Protein AF-A0A1V3X4Z2-F1 (afdb_monomer_lite)

Structure (mmCIF, N/CA/C/O backbone):
data_AF-A0A1V3X4Z2-F1
#
_entry.id   AF-A0A1V3X4Z2-F1
#
loop_
_atom_site.group_PDB
_atom_site.id
_atom_site.type_symbol
_atom_site.label_atom_id
_atom_site.label_alt_id
_atom_site.label_comp_id
_atom_site.label_asym_id
_atom_site.label_entity_id
_atom_site.label_seq_id
_atom_site.pdbx_PDB_ins_code
_atom_site.Cartn_x
_atom_site.Cartn_y
_atom_site.Cartn_z
_atom_site.occupancy
_atom_site.B_iso_or_equiv
_atom_site.auth_seq_id
_atom_site.auth_comp_id
_atom_site.auth_asym_id
_atom_site.auth_atom_id
_atom_site.pdbx_PDB_model_num
ATOM 1 N N . MET A 1 1 ? -9.680 -14.087 14.438 1.00 70.69 1 MET A N 1
ATOM 2 C CA . MET A 1 1 ? -8.215 -14.276 14.571 1.00 70.69 1 MET A CA 1
ATOM 3 C C . MET A 1 1 ? -7.475 -12.941 14.622 1.00 70.69 1 MET A C 1
ATOM 5 O O . MET A 1 1 ? -7.095 -12.568 15.717 1.00 70.69 1 MET A O 1
ATOM 9 N N . LEU A 1 2 ? -7.312 -12.174 13.528 1.00 82.19 2 LEU A N 1
ATOM 10 C CA . LEU A 1 2 ? -6.634 -10.859 13.610 1.00 82.19 2 LEU A CA 1
ATOM 11 C C . LEU A 1 2 ? -7.463 -9.802 14.364 1.00 82.19 2 LEU A C 1
ATOM 13 O O . LEU A 1 2 ? -6.919 -9.084 15.192 1.00 82.19 2 LEU A O 1
ATOM 17 N N . TYR A 1 3 ? -8.773 -9.739 14.106 1.00 80.69 3 TYR A N 1
ATOM 18 C CA . TYR A 1 3 ? -9.685 -8.816 14.794 1.00 80.69 3 TYR A CA 1
ATOM 19 C C . TYR A 1 3 ? -9.673 -9.028 16.316 1.00 80.69 3 TYR A C 1
ATOM 21 O O . TYR A 1 3 ? -9.471 -8.088 17.079 1.00 80.69 3 TYR A O 1
ATOM 29 N N . ASP A 1 4 ? -9.796 -10.286 16.746 1.00 81.88 4 ASP A N 1
ATOM 30 C CA . ASP A 1 4 ? -9.808 -10.653 18.166 1.00 81.88 4 ASP A CA 1
ATOM 31 C C . ASP A 1 4 ? -8.464 -10.372 18.846 1.00 81.88 4 ASP A C 1
ATOM 33 O O . ASP A 1 4 ? -8.448 -9.908 19.979 1.00 81.88 4 ASP A O 1
ATOM 37 N N . PHE A 1 5 ? -7.343 -10.600 18.153 1.00 86.75 5 PHE A N 1
ATOM 38 C CA . PHE A 1 5 ? -6.010 -10.260 18.656 1.00 86.75 5 PHE A CA 1
ATOM 39 C C . PHE A 1 5 ? -5.863 -8.751 18.878 1.00 86.75 5 PHE A C 1
ATOM 41 O O . PHE A 1 5 ? -5.438 -8.307 19.942 1.00 86.75 5 PHE A O 1
ATOM 48 N N . VAL A 1 6 ? -6.252 -7.940 17.892 1.00 84.19 6 VAL A N 1
ATOM 49 C CA . VAL A 1 6 ? -6.123 -6.483 17.998 1.00 84.19 6 VAL A CA 1
ATOM 50 C C . VAL A 1 6 ? -6.982 -5.948 19.145 1.00 84.19 6 VAL A C 1
ATOM 52 O O . VAL A 1 6 ? -6.485 -5.180 19.965 1.00 84.19 6 VAL A O 1
ATOM 55 N N . ASN A 1 7 ? -8.230 -6.405 19.264 1.00 81.19 7 ASN A N 1
ATOM 56 C CA . ASN A 1 7 ? -9.143 -5.906 20.291 1.00 81.19 7 ASN A CA 1
ATOM 57 C C . ASN A 1 7 ? -8.814 -6.403 21.705 1.00 81.19 7 ASN A C 1
ATOM 59 O O . ASN A 1 7 ? -8.983 -5.648 22.659 1.00 81.19 7 ASN A O 1
ATOM 63 N N . ASN A 1 8 ? -8.337 -7.643 21.852 1.00 78.25 8 ASN A N 1
ATOM 64 C CA . ASN A 1 8 ? -8.135 -8.252 23.169 1.00 78.25 8 ASN A CA 1
ATOM 65 C C . ASN A 1 8 ? -6.687 -8.186 23.675 1.00 78.25 8 ASN A C 1
ATOM 67 O O . ASN A 1 8 ? -6.478 -8.312 24.879 1.00 78.25 8 ASN A O 1
ATOM 71 N N . GLU A 1 9 ? -5.692 -7.999 22.800 1.00 79.00 9 GLU A N 1
ATOM 72 C CA . GLU A 1 9 ? -4.270 -8.003 23.184 1.00 79.00 9 GLU A CA 1
ATOM 73 C C . GLU A 1 9 ? -3.539 -6.694 22.852 1.00 79.00 9 GLU A C 1
ATOM 75 O O . GLU A 1 9 ? -2.646 -6.305 23.602 1.00 79.00 9 GLU A O 1
ATOM 80 N N . ALA A 1 10 ? -3.895 -5.996 21.765 1.00 81.69 10 ALA A N 1
ATOM 81 C CA . ALA A 1 10 ? -3.141 -4.822 21.301 1.00 81.69 10 ALA A CA 1
ATOM 82 C C . ALA A 1 10 ? -3.731 -3.464 21.727 1.00 81.69 10 ALA A C 1
ATOM 84 O O . ALA A 1 10 ? -2.975 -2.533 21.998 1.00 81.69 10 ALA A O 1
ATOM 85 N N . LEU A 1 11 ? -5.061 -3.336 21.760 1.00 78.00 11 LEU A N 1
ATOM 86 C CA . LEU A 1 11 ? -5.765 -2.110 22.163 1.00 78.00 11 LEU A CA 1
ATOM 87 C C . LEU A 1 11 ? -5.887 -1.882 23.685 1.00 78.00 11 LEU A C 1
ATOM 89 O O . LEU A 1 11 ? -5.950 -0.720 24.102 1.00 78.00 11 LEU A O 1
ATOM 93 N N . PRO A 1 12 ? -5.913 -2.911 24.557 1.00 79.81 12 PRO A N 1
ATOM 94 C CA . PRO A 1 12 ? -5.982 -2.667 25.994 1.00 79.81 12 PRO A CA 1
ATOM 95 C C . PRO A 1 12 ? -4.757 -1.888 26.500 1.00 79.81 12 PRO A C 1
ATOM 97 O O . PRO A 1 12 ? -3.620 -2.333 26.366 1.00 79.81 12 PRO A O 1
ATOM 100 N N . GLY A 1 13 ? -4.991 -0.724 27.116 1.00 78.56 13 GLY A N 1
ATOM 101 C CA . GLY A 1 13 ? -3.940 0.132 27.686 1.00 78.56 13 GLY A CA 1
ATOM 102 C C . GLY A 1 13 ? -3.455 1.276 26.787 1.00 78.56 13 GLY A C 1
ATOM 103 O O . GLY A 1 13 ? -2.558 2.010 27.196 1.00 78.56 13 GLY A O 1
ATOM 104 N N . THR A 1 14 ? -4.040 1.459 25.596 1.00 80.00 14 THR A N 1
ATOM 105 C CA . THR A 1 14 ? -3.734 2.598 24.707 1.00 80.00 14 THR A CA 1
ATOM 106 C C . THR A 1 14 ? -4.767 3.730 24.766 1.00 80.00 14 THR A C 1
ATOM 108 O O . THR A 1 14 ? -4.621 4.697 24.025 1.00 80.00 14 THR A O 1
ATOM 111 N N . ASP A 1 15 ? -5.809 3.608 25.600 1.00 82.62 15 ASP A N 1
ATOM 112 C CA . ASP A 1 15 ? -6.958 4.534 25.699 1.00 82.62 15 ASP A CA 1
ATOM 113 C C . ASP A 1 15 ? -7.674 4.803 24.356 1.00 82.62 15 ASP A C 1
ATOM 115 O O . ASP A 1 15 ? -8.296 5.848 24.159 1.00 82.62 15 ASP A O 1
ATOM 119 N N . LEU A 1 16 ? -7.587 3.859 23.412 1.00 83.88 16 LEU A N 1
ATOM 120 C CA . LEU A 1 16 ? -8.224 3.963 22.099 1.00 83.88 16 LEU A CA 1
ATOM 121 C C . LEU A 1 16 ? -9.526 3.168 22.069 1.00 83.88 16 LEU A C 1
ATOM 123 O O . LEU A 1 16 ? -9.571 2.011 22.482 1.00 83.88 16 LEU A O 1
ATOM 127 N N . ASP A 1 17 ? -10.564 3.792 21.523 1.00 86.81 17 ASP A N 1
ATOM 128 C CA . ASP A 1 17 ? -11.830 3.134 21.228 1.00 86.81 17 ASP A CA 1
ATOM 129 C C . ASP A 1 17 ? -11.674 2.190 20.012 1.00 86.81 17 ASP A C 1
ATOM 131 O O . ASP A 1 17 ? -11.203 2.640 18.958 1.00 86.81 17 ASP A O 1
ATOM 135 N N . PRO A 1 18 ? -12.044 0.898 20.125 1.00 85.50 18 PRO A N 1
ATOM 136 C CA . PRO A 1 18 ? -11.908 -0.070 19.037 1.00 85.50 18 PRO A CA 1
ATOM 137 C C . PRO A 1 18 ? -12.650 0.329 17.760 1.00 85.50 18 PRO A C 1
ATOM 139 O O . PRO A 1 18 ? -12.092 0.198 16.669 1.00 85.50 18 PRO A O 1
ATOM 142 N N . ASP A 1 19 ? -13.868 0.861 17.874 1.00 86.44 19 ASP A N 1
ATOM 143 C CA . ASP A 1 19 ? -14.672 1.249 16.710 1.00 86.44 19 ASP A CA 1
ATOM 144 C C . ASP A 1 19 ? -14.017 2.418 15.958 1.00 86.44 19 ASP A C 1
ATOM 146 O O . ASP A 1 19 ? -13.876 2.395 14.731 1.00 86.44 19 ASP A O 1
ATOM 150 N N . SER A 1 20 ? -13.514 3.406 16.701 1.00 87.44 20 SER A N 1
ATOM 151 C CA . SER A 1 20 ? -12.761 4.540 16.159 1.00 87.44 20 SER A CA 1
ATOM 152 C C . SER A 1 20 ? -11.437 4.114 15.512 1.00 87.44 20 SER A C 1
ATOM 154 O O . SER A 1 20 ? -11.051 4.657 14.473 1.00 87.44 20 SER A O 1
ATOM 156 N N . PHE A 1 21 ? -10.743 3.128 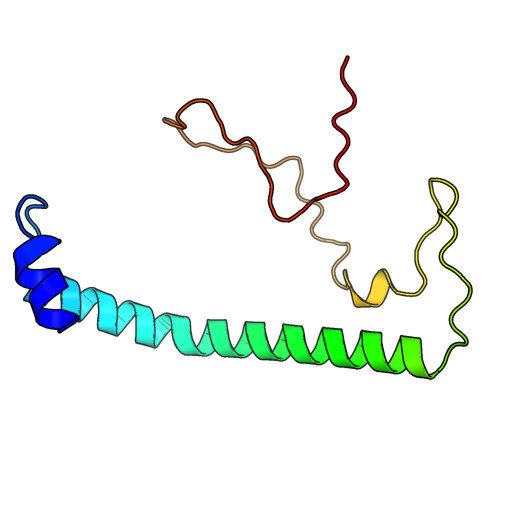16.091 1.00 88.12 21 PHE A N 1
ATOM 157 C CA . PHE A 1 21 ? -9.515 2.567 15.525 1.00 88.12 21 PHE A CA 1
ATOM 158 C C . PHE A 1 21 ? -9.778 1.901 14.170 1.00 88.12 21 PHE A C 1
ATOM 160 O O . PHE A 1 21 ? -9.112 2.229 13.186 1.00 88.12 21 PHE A O 1
ATOM 167 N N . TRP A 1 22 ? -10.773 1.015 14.088 1.00 90.19 22 TRP A N 1
ATOM 168 C CA . TRP A 1 22 ? -11.089 0.305 12.848 1.00 90.19 22 TRP A CA 1
ATOM 169 C C . TRP A 1 22 ? -11.632 1.232 11.758 1.00 90.19 22 TRP A C 1
ATOM 171 O O . TRP A 1 22 ? -11.235 1.088 10.602 1.00 90.19 22 TRP A O 1
ATOM 181 N N . ALA A 1 23 ? -12.437 2.240 12.115 1.00 90.56 23 ALA A N 1
ATOM 182 C CA . ALA A 1 23 ? -12.855 3.286 11.179 1.00 90.56 23 ALA A CA 1
ATOM 183 C C . ALA A 1 23 ? -11.659 4.093 10.634 1.00 90.56 23 ALA A C 1
ATOM 185 O O . ALA A 1 23 ? -11.610 4.434 9.451 1.00 90.56 23 ALA A O 1
ATOM 186 N N . GLY A 1 24 ? -10.663 4.374 11.481 1.00 90.06 24 GLY A N 1
ATOM 187 C CA . GLY A 1 24 ? -9.418 5.020 11.066 1.00 90.06 24 GLY A CA 1
ATOM 188 C C . GLY A 1 24 ? -8.584 4.150 10.123 1.00 90.06 24 GLY A C 1
ATOM 189 O O . GLY A 1 24 ? -8.083 4.648 9.114 1.00 90.06 24 GLY A O 1
ATOM 190 N N . VAL A 1 25 ? -8.463 2.852 10.418 1.00 90.81 25 VAL A N 1
ATOM 191 C CA . VAL A 1 25 ? -7.751 1.885 9.568 1.00 90.81 25 VAL A CA 1
ATOM 192 C C . VAL A 1 25 ? -8.411 1.777 8.197 1.00 90.81 25 VAL A C 1
ATOM 194 O O . VAL A 1 25 ? -7.714 1.890 7.192 1.00 90.81 25 VAL A O 1
ATOM 197 N N . ASP A 1 26 ? -9.732 1.612 8.146 1.00 92.50 26 ASP A N 1
ATOM 198 C CA . ASP A 1 26 ? -10.486 1.516 6.891 1.00 92.50 26 ASP A CA 1
ATOM 199 C C . ASP A 1 26 ? -10.272 2.749 6.002 1.00 92.50 26 ASP A C 1
ATOM 201 O O . ASP A 1 26 ? -9.933 2.634 4.820 1.00 92.50 26 ASP A O 1
ATOM 205 N N . LYS A 1 27 ? -10.346 3.942 6.603 1.00 93.00 27 LYS A N 1
ATOM 206 C CA . LYS A 1 27 ? -10.098 5.202 5.902 1.00 93.00 27 LYS A CA 1
ATOM 207 C C . LYS A 1 27 ? -8.675 5.288 5.350 1.00 93.00 27 LYS A C 1
ATOM 209 O O . LYS A 1 27 ? -8.489 5.572 4.171 1.00 93.00 27 LYS A O 1
ATOM 214 N N . VAL A 1 28 ? -7.664 5.016 6.177 1.00 93.38 28 VAL A N 1
ATOM 215 C CA . VAL A 1 28 ? -6.252 5.086 5.759 1.00 93.38 28 VAL A CA 1
ATOM 216 C C . VAL A 1 28 ? -5.947 4.070 4.662 1.00 93.38 28 VAL A C 1
ATOM 218 O O . VAL A 1 28 ? -5.248 4.395 3.702 1.00 93.38 28 VAL A O 1
ATOM 221 N N . VAL A 1 29 ? -6.471 2.849 4.779 1.00 93.25 29 VAL A N 1
ATOM 222 C CA . VAL A 1 29 ? -6.310 1.821 3.747 1.00 93.25 29 VAL A CA 1
ATOM 223 C C . VAL A 1 29 ? -6.962 2.282 2.450 1.00 93.25 29 VAL A C 1
ATOM 225 O O . VAL A 1 29 ? -6.315 2.222 1.406 1.00 93.25 29 VAL A O 1
ATOM 228 N N . THR A 1 30 ? -8.189 2.793 2.499 1.00 92.25 30 THR A N 1
ATOM 229 C CA . THR A 1 30 ? -8.906 3.267 1.308 1.00 92.25 30 THR A CA 1
ATOM 230 C C . THR A 1 30 ? -8.175 4.420 0.618 1.00 92.25 30 THR A C 1
ATOM 232 O O . THR A 1 30 ? -8.012 4.400 -0.602 1.00 92.25 30 THR A O 1
ATOM 235 N N . ASP A 1 31 ? -7.655 5.372 1.392 1.00 92.38 31 ASP A N 1
ATOM 236 C CA . ASP A 1 31 ? -6.964 6.551 0.868 1.00 92.38 31 ASP A CA 1
ATOM 237 C C . ASP A 1 31 ? -5.579 6.206 0.284 1.00 92.38 31 ASP A C 1
ATOM 239 O O . ASP A 1 31 ? -5.193 6.723 -0.767 1.00 92.38 31 ASP A O 1
ATOM 243 N N . LEU A 1 32 ? -4.815 5.316 0.932 1.00 92.88 32 LEU A N 1
ATOM 244 C CA . LEU A 1 32 ? -3.426 5.023 0.546 1.00 92.88 32 LEU A CA 1
ATOM 245 C C . LEU A 1 32 ? -3.272 3.842 -0.420 1.00 92.88 32 LEU A C 1
ATOM 247 O O . LEU A 1 32 ? -2.245 3.741 -1.096 1.00 92.88 32 LEU A O 1
ATOM 251 N N . THR A 1 33 ? -4.267 2.959 -0.529 1.00 92.38 33 THR A N 1
ATOM 252 C CA . THR A 1 33 ? -4.249 1.839 -1.486 1.00 92.38 33 THR A CA 1
ATOM 253 C C . THR A 1 33 ? -4.002 2.282 -2.932 1.00 92.38 33 THR A C 1
ATOM 255 O O . THR A 1 33 ? -3.084 1.728 -3.546 1.00 92.38 33 THR A O 1
ATOM 258 N N . PRO A 1 34 ? -4.729 3.267 -3.503 1.00 92.31 34 PRO A N 1
ATOM 259 C CA . PRO A 1 34 ? -4.513 3.655 -4.897 1.00 92.31 34 PRO A CA 1
ATOM 260 C C . PRO A 1 34 ? -3.112 4.234 -5.129 1.00 92.31 34 PRO A C 1
ATOM 262 O O . PRO A 1 34 ? -2.473 3.919 -6.131 1.00 92.31 34 PRO A O 1
ATOM 265 N N . GLN A 1 35 ? -2.586 5.013 -4.178 1.00 92.19 35 GLN A N 1
ATOM 266 C CA . GLN A 1 35 ? -1.233 5.560 -4.276 1.00 92.19 35 GLN A CA 1
ATOM 267 C C . GLN A 1 35 ? -0.168 4.460 -4.201 1.00 92.19 35 GLN A C 1
ATOM 269 O O . GLN A 1 35 ? 0.796 4.478 -4.963 1.00 92.19 35 GLN A O 1
ATOM 274 N N . ASN A 1 36 ? -0.333 3.485 -3.305 1.00 92.94 36 ASN A N 1
ATOM 275 C CA . ASN A 1 36 ? 0.610 2.377 -3.188 1.00 92.94 36 ASN A CA 1
ATOM 276 C C . ASN A 1 36 ? 0.612 1.505 -4.456 1.00 92.94 36 ASN A C 1
ATOM 278 O O . ASN A 1 36 ? 1.672 1.119 -4.940 1.00 92.94 36 ASN A O 1
ATOM 282 N N . GLN A 1 37 ? -0.561 1.254 -5.046 1.00 93.56 37 GLN A N 1
ATOM 283 C CA . GLN A 1 37 ? -0.666 0.547 -6.325 1.00 93.56 37 GLN A CA 1
ATOM 284 C C . GLN A 1 37 ? 0.042 1.292 -7.461 1.00 93.56 37 GLN A C 1
ATOM 286 O O . GLN A 1 37 ? 0.731 0.664 -8.261 1.00 93.56 37 GLN A O 1
ATOM 291 N N . GLU A 1 38 ? -0.083 2.618 -7.516 1.00 92.56 38 GLU A N 1
ATOM 292 C CA . GLU A 1 38 ? 0.621 3.430 -8.510 1.00 92.56 38 GLU A CA 1
ATOM 293 C C . GLU A 1 38 ? 2.145 3.345 -8.341 1.00 92.56 38 GLU A C 1
ATOM 295 O O . GLU A 1 38 ? 2.875 3.129 -9.305 1.00 92.56 38 GLU A O 1
ATOM 300 N N . LEU A 1 39 ? 2.641 3.412 -7.102 1.00 92.12 39 LEU A N 1
ATOM 301 C CA . LEU A 1 39 ? 4.071 3.257 -6.817 1.00 92.12 39 LEU A CA 1
ATOM 302 C C . LEU A 1 39 ? 4.604 1.871 -7.204 1.00 92.12 39 LEU A C 1
ATOM 304 O O . LEU A 1 39 ? 5.740 1.757 -7.671 1.00 92.12 39 LEU A O 1
ATOM 308 N N . LEU A 1 40 ? 3.798 0.820 -7.039 1.00 93.62 40 LEU A N 1
ATOM 309 C CA . LEU A 1 40 ? 4.157 -0.525 -7.488 1.00 93.62 40 LEU A CA 1
ATOM 310 C C . LEU A 1 40 ? 4.232 -0.615 -9.017 1.00 93.62 40 LEU A C 1
ATOM 312 O O . LEU A 1 40 ? 5.194 -1.183 -9.527 1.00 93.62 40 LEU A O 1
ATOM 316 N N . LYS A 1 41 ? 3.308 0.015 -9.754 1.00 92.06 41 LYS A N 1
ATOM 317 C CA . LYS A 1 41 ? 3.393 0.081 -11.224 1.00 92.06 41 LYS A CA 1
ATOM 318 C C . LYS A 1 41 ? 4.660 0.787 -11.688 1.00 92.06 41 LYS A C 1
ATOM 320 O O . LYS A 1 41 ? 5.364 0.267 -12.546 1.00 92.06 41 LYS A O 1
ATOM 325 N N . ILE A 1 42 ? 4.992 1.923 -11.075 1.00 89.69 42 ILE A N 1
ATOM 326 C CA . ILE A 1 42 ? 6.230 2.654 -11.381 1.00 89.69 42 ILE A CA 1
ATOM 327 C C . ILE A 1 42 ? 7.447 1.750 -11.147 1.00 89.69 42 ILE A C 1
ATOM 329 O O . ILE A 1 42 ? 8.365 1.712 -11.966 1.00 89.69 42 ILE A O 1
ATOM 333 N N . ARG A 1 43 ? 7.458 0.979 -10.052 1.00 92.19 43 ARG A N 1
ATOM 334 C CA . ARG A 1 43 ? 8.527 0.009 -9.786 1.00 92.19 43 ARG A CA 1
ATOM 335 C C . ARG A 1 43 ? 8.642 -1.034 -10.903 1.00 92.19 43 ARG A C 1
ATOM 337 O O . ARG A 1 43 ? 9.759 -1.312 -11.339 1.00 92.19 43 ARG A O 1
ATOM 344 N N . ASP A 1 44 ? 7.523 -1.578 -11.367 1.00 91.31 44 ASP A N 1
ATOM 345 C CA . ASP A 1 44 ? 7.497 -2.589 -12.429 1.00 91.31 44 ASP A CA 1
ATOM 346 C C . ASP A 1 44 ? 7.951 -2.017 -13.780 1.00 91.31 44 ASP A C 1
ATOM 348 O O . ASP A 1 44 ? 8.729 -2.648 -14.497 1.00 91.31 44 ASP A O 1
ATOM 352 N N . GLU A 1 45 ? 7.543 -0.792 -14.110 1.00 89.38 45 GLU A N 1
ATOM 353 C CA . GLU A 1 45 ? 7.979 -0.087 -15.319 1.00 89.38 45 GLU A CA 1
ATOM 354 C C . GLU A 1 45 ? 9.490 0.157 -15.327 1.00 89.38 45 GLU A C 1
ATOM 356 O O . GLU A 1 45 ? 10.158 -0.056 -16.345 1.00 89.38 45 GLU A O 1
ATOM 361 N N . LEU A 1 46 ? 10.048 0.586 -14.192 1.00 87.19 46 LEU A N 1
ATOM 362 C CA . LEU A 1 46 ? 11.488 0.772 -14.034 1.00 87.19 46 LEU A CA 1
ATOM 363 C C . LEU A 1 46 ? 12.236 -0.558 -14.180 1.00 87.19 46 LEU A C 1
ATOM 365 O O . LEU A 1 46 ? 13.230 -0.629 -14.907 1.00 87.19 46 LEU A O 1
ATOM 369 N N . GLN A 1 47 ? 11.738 -1.628 -13.558 1.00 87.69 47 GLN A N 1
ATOM 370 C CA . GLN A 1 47 ? 12.330 -2.958 -13.679 1.00 87.69 47 GLN A CA 1
ATOM 371 C C . GLN A 1 47 ? 12.290 -3.466 -15.127 1.00 87.69 47 GLN A C 1
ATOM 373 O O . GLN A 1 47 ? 13.300 -3.947 -15.635 1.00 87.69 47 GLN A O 1
ATOM 378 N N . ALA A 1 48 ? 11.177 -3.289 -15.840 1.00 88.06 48 ALA A N 1
ATOM 379 C CA . ALA A 1 48 ? 11.056 -3.690 -17.240 1.00 88.06 48 ALA A CA 1
ATOM 380 C C . ALA A 1 48 ? 12.041 -2.941 -18.157 1.00 88.06 48 ALA A C 1
ATOM 382 O O . ALA A 1 48 ? 12.605 -3.533 -19.086 1.00 88.06 48 ALA A O 1
ATOM 383 N N . GLN A 1 49 ? 12.277 -1.651 -17.896 1.00 85.69 49 GLN A N 1
ATOM 384 C CA . GLN A 1 49 ? 13.273 -0.851 -18.614 1.00 85.69 49 GLN A CA 1
ATOM 385 C C . GLN A 1 49 ? 14.699 -1.344 -18.349 1.00 85.69 49 GLN A C 1
ATOM 387 O O . GLN A 1 49 ? 15.470 -1.511 -19.299 1.00 85.69 49 GLN A O 1
ATOM 392 N N . ILE A 1 50 ? 15.030 -1.627 -17.086 1.00 84.56 50 ILE A N 1
ATOM 393 C CA . ILE A 1 50 ? 16.316 -2.211 -16.682 1.00 84.56 50 ILE A CA 1
ATOM 394 C C . ILE A 1 50 ? 16.513 -3.563 -17.377 1.00 84.56 50 ILE A C 1
ATOM 396 O O . ILE A 1 50 ? 17.522 -3.778 -18.047 1.00 84.56 50 ILE A O 1
ATOM 400 N N . ASP A 1 51 ? 15.522 -4.447 -17.314 1.00 85.75 51 ASP A N 1
ATOM 401 C CA . ASP A 1 51 ? 15.594 -5.775 -17.918 1.00 85.75 51 ASP A CA 1
ATOM 402 C C . ASP A 1 51 ? 15.760 -5.704 -19.439 1.00 85.75 51 ASP A C 1
ATOM 404 O O . ASP A 1 51 ? 16.557 -6.441 -20.021 1.00 85.75 51 ASP A O 1
ATOM 408 N N . LYS A 1 52 ? 15.029 -4.806 -20.115 1.00 85.88 52 LYS A N 1
ATOM 409 C CA . LYS A 1 52 ? 15.177 -4.579 -21.561 1.00 85.88 52 LYS A CA 1
ATOM 410 C C . LYS A 1 52 ? 16.586 -4.101 -21.900 1.00 85.88 52 LYS A C 1
ATOM 412 O O . LYS A 1 52 ? 17.187 -4.608 -22.846 1.00 85.88 52 LYS A O 1
ATOM 417 N N . TRP A 1 53 ? 17.119 -3.163 -21.122 1.00 82.69 53 TRP A N 1
ATOM 418 C CA . TRP A 1 53 ? 18.483 -2.669 -21.284 1.00 82.69 53 TRP A CA 1
ATOM 419 C C . TRP A 1 53 ? 19.513 -3.794 -21.121 1.00 82.69 53 TRP A C 1
ATOM 421 O O . TRP A 1 53 ? 20.413 -3.914 -21.953 1.00 82.69 53 TRP A O 1
ATOM 431 N N . HIS A 1 54 ? 19.344 -4.654 -20.111 1.00 80.31 54 HIS A N 1
ATOM 432 C CA . HIS A 1 54 ? 20.231 -5.793 -19.865 1.00 80.31 54 HIS A CA 1
ATOM 433 C C . HIS A 1 54 ? 20.121 -6.867 -20.951 1.00 80.31 54 HIS A C 1
ATOM 435 O O . HIS A 1 54 ? 21.140 -7.398 -21.368 1.00 80.31 54 HIS A O 1
ATOM 441 N N . ARG A 1 55 ? 18.922 -7.165 -21.468 1.00 82.06 55 ARG A N 1
ATOM 442 C CA . ARG A 1 55 ? 18.736 -8.153 -22.551 1.00 82.06 55 ARG A CA 1
ATOM 443 C C . ARG A 1 55 ? 19.380 -7.736 -23.873 1.00 82.06 55 ARG A C 1
ATOM 445 O O . ARG A 1 55 ? 19.778 -8.591 -24.654 1.00 82.06 55 ARG A O 1
ATOM 452 N N . HIS A 1 56 ? 19.458 -6.434 -24.141 1.00 79.75 56 HIS A N 1
ATOM 453 C CA . HIS A 1 56 ? 20.024 -5.898 -25.381 1.00 79.75 56 HIS A CA 1
ATOM 454 C C . HIS A 1 56 ? 21.553 -5.722 -25.318 1.00 79.75 56 HIS A C 1
ATOM 456 O O . HIS A 1 56 ? 22.158 -5.307 -26.307 1.00 79.75 56 HIS A O 1
ATOM 462 N N . ARG A 1 57 ? 22.192 -6.010 -24.174 1.00 75.44 57 ARG A N 1
ATOM 463 C CA . ARG A 1 57 ? 23.638 -5.869 -23.972 1.00 75.44 57 ARG A CA 1
ATOM 464 C C . ARG A 1 57 ? 24.242 -7.181 -23.484 1.00 75.44 57 ARG A C 1
ATOM 466 O O . ARG A 1 57 ? 23.698 -7.841 -22.609 1.00 75.44 57 ARG A O 1
ATOM 473 N N . VAL A 1 58 ? 25.396 -7.550 -24.032 1.00 70.31 58 VAL A N 1
ATOM 474 C CA . VAL A 1 58 ? 26.193 -8.654 -23.486 1.00 70.31 58 VAL A CA 1
ATOM 475 C C . VAL A 1 58 ? 26.648 -8.242 -22.087 1.00 70.31 58 VAL A C 1
ATOM 477 O O . VAL A 1 58 ? 27.162 -7.138 -21.906 1.00 70.31 58 VAL A O 1
ATOM 480 N N . ILE A 1 59 ? 26.405 -9.098 -21.093 1.00 66.69 59 ILE A N 1
ATOM 481 C CA . ILE A 1 59 ? 26.849 -8.866 -19.718 1.00 66.69 59 ILE A CA 1
ATOM 482 C C . ILE A 1 59 ? 28.375 -8.935 -19.727 1.00 66.69 59 ILE A C 1
ATOM 484 O O . ILE A 1 59 ? 28.954 -10.020 -19.768 1.00 66.69 59 ILE A O 1
ATOM 488 N N . GLU A 1 60 ? 29.028 -7.777 -19.711 1.00 64.31 60 GLU A N 1
ATOM 489 C CA . GLU A 1 60 ? 30.429 -7.725 -19.323 1.00 64.31 60 GLU A CA 1
ATOM 490 C C . GLU A 1 60 ? 30.538 -8.140 -17.850 1.00 64.31 60 GLU A C 1
ATOM 492 O O . GLU A 1 60 ? 29.672 -7.777 -17.041 1.00 64.31 60 GLU A O 1
ATOM 497 N N . PRO A 1 61 ? 31.564 -8.922 -17.478 1.00 71.81 61 PRO A N 1
ATOM 498 C CA . PRO A 1 61 ? 31.780 -9.284 -16.088 1.00 71.81 61 PRO A CA 1
ATOM 499 C C . PRO A 1 61 ? 31.861 -8.013 -15.243 1.00 71.81 61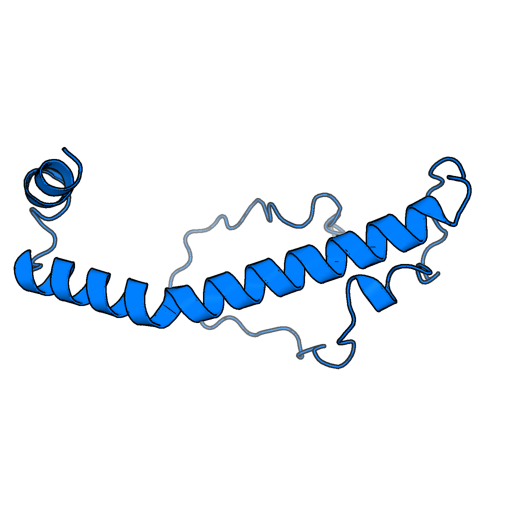 PRO A C 1
ATOM 501 O O . PRO A 1 61 ? 32.522 -7.042 -15.618 1.00 71.81 61 PRO A O 1
ATOM 504 N N . TRP A 1 62 ? 31.162 -8.016 -14.107 1.00 65.62 62 TRP A N 1
ATOM 505 C CA . TRP A 1 62 ? 31.145 -6.873 -13.204 1.00 65.62 62 TRP A CA 1
ATOM 506 C C . TRP A 1 62 ? 32.584 -6.509 -12.817 1.00 65.62 62 TRP A C 1
ATOM 508 O O . TRP A 1 62 ? 33.276 -7.279 -12.153 1.00 65.62 62 TRP A O 1
ATOM 518 N N . THR A 1 63 ? 33.033 -5.335 -13.252 1.00 69.06 63 THR A N 1
ATOM 519 C CA . THR A 1 63 ? 34.276 -4.709 -12.807 1.00 69.06 63 THR A CA 1
ATOM 520 C C . THR A 1 63 ? 33.912 -3.412 -12.087 1.00 69.06 63 THR A C 1
ATOM 522 O O . THR A 1 63 ? 33.029 -2.677 -12.548 1.00 69.06 63 THR A O 1
ATOM 525 N N . PRO A 1 64 ? 34.515 -3.121 -10.921 1.00 69.31 64 PRO A N 1
ATOM 526 C CA . PRO A 1 64 ? 34.221 -1.891 -10.207 1.00 69.31 64 PRO A CA 1
ATOM 527 C C . PRO A 1 64 ? 34.608 -0.699 -11.081 1.00 69.31 64 PRO A C 1
ATOM 529 O O . PRO A 1 64 ? 35.746 -0.575 -11.535 1.00 69.31 64 PRO A O 1
ATOM 532 N N . ARG A 1 65 ? 33.633 0.171 -11.343 1.00 63.56 65 ARG A N 1
ATOM 533 C CA . ARG A 1 65 ? 33.835 1.316 -12.224 1.00 63.56 65 ARG A CA 1
ATOM 534 C C . ARG A 1 65 ? 34.725 2.370 -11.543 1.00 63.56 65 ARG A C 1
ATOM 536 O O . ARG A 1 65 ? 34.531 2.621 -10.352 1.00 63.56 65 ARG A O 1
ATOM 543 N N . PRO A 1 66 ? 35.656 3.029 -12.261 1.00 71.56 66 PRO A N 1
ATOM 544 C CA . PRO A 1 66 ? 36.411 4.157 -11.720 1.00 71.56 66 PRO A CA 1
ATOM 545 C C . PRO A 1 66 ? 35.496 5.252 -11.149 1.00 71.56 66 PRO A C 1
ATOM 547 O O . PRO A 1 66 ? 34.480 5.623 -11.747 1.00 71.56 66 PRO A O 1
ATOM 550 N N . THR A 1 67 ? 35.868 5.779 -9.981 1.00 59.69 67 THR A N 1
ATOM 551 C CA . THR A 1 67 ? 35.120 6.816 -9.259 1.00 59.69 67 THR A CA 1
ATOM 552 C C . THR A 1 67 ? 34.876 8.034 -10.152 1.00 59.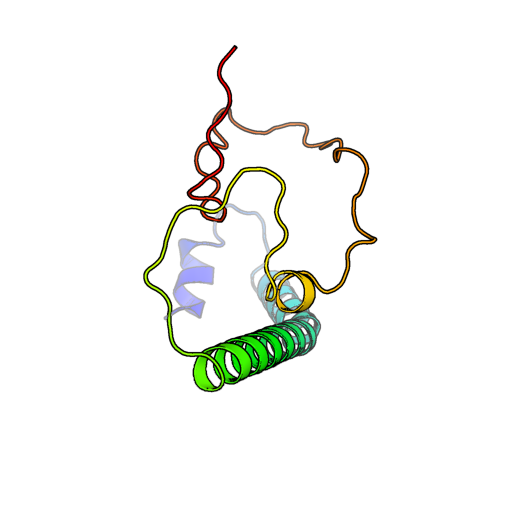69 67 THR A C 1
ATOM 554 O O . THR A 1 67 ? 35.830 8.627 -10.648 1.00 59.69 67 THR A O 1
ATOM 557 N N . GLY A 1 68 ? 33.607 8.411 -10.342 1.00 63.84 68 GLY A N 1
ATOM 558 C CA . GLY A 1 68 ? 33.207 9.580 -11.141 1.00 63.84 68 GLY A CA 1
ATOM 559 C C . GLY A 1 68 ? 32.623 9.274 -12.525 1.00 63.84 68 GLY A C 1
ATOM 560 O O . GLY A 1 68 ? 32.258 10.204 -13.235 1.00 63.84 68 GLY A O 1
ATOM 561 N N . SER A 1 69 ? 32.484 8.004 -12.912 1.00 60.06 69 SER A N 1
ATOM 562 C CA . SER A 1 69 ? 31.868 7.630 -14.195 1.00 60.06 69 SER A CA 1
ATOM 563 C C . SER A 1 69 ? 30.407 7.174 -14.036 1.00 60.06 69 SER A C 1
ATOM 565 O O . SER A 1 69 ? 30.085 6.270 -13.254 1.00 60.06 69 SER A O 1
ATOM 567 N N . SER A 1 70 ? 29.498 7.825 -14.771 1.00 60.78 70 SER A N 1
ATOM 568 C CA . SER A 1 70 ? 28.048 7.583 -14.735 1.00 60.78 70 SER A CA 1
ATOM 569 C C . SER A 1 70 ? 27.674 6.238 -15.359 1.00 60.78 70 SER A C 1
ATOM 571 O O . SER A 1 70 ? 28.368 5.716 -16.232 1.00 60.78 70 SER A O 1
ATOM 573 N N . SER A 1 71 ? 26.601 5.616 -14.853 1.00 65.94 71 SER A N 1
ATOM 574 C CA . SER A 1 71 ? 26.132 4.339 -15.401 1.00 65.94 71 SER A CA 1
ATOM 575 C C . SER A 1 71 ? 25.235 4.591 -16.592 1.00 65.94 71 SER A C 1
ATOM 577 O O . SER A 1 71 ? 24.360 5.432 -16.475 1.00 65.94 71 SER A O 1
ATOM 579 N N . PRO A 1 72 ? 25.317 3.820 -17.686 1.00 65.56 72 PRO A N 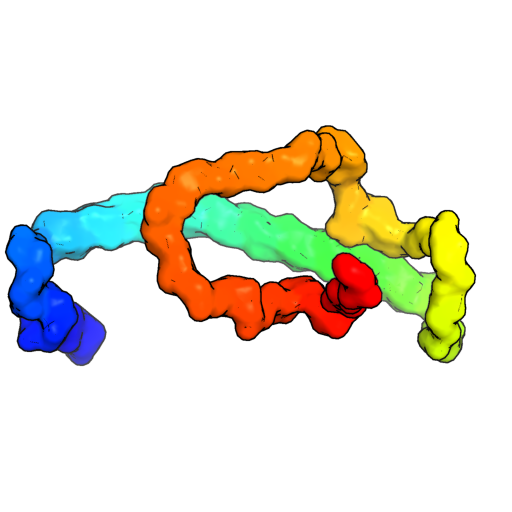1
ATOM 580 C CA . PRO A 1 72 ? 24.337 3.961 -18.758 1.00 65.56 72 PRO A CA 1
ATOM 581 C C . PRO A 1 72 ? 22.911 3.564 -18.318 1.00 65.56 72 PRO A C 1
ATOM 583 O O . PRO A 1 72 ? 21.967 3.745 -19.077 1.00 65.56 72 PRO A O 1
ATOM 586 N N . THR A 1 73 ? 22.755 2.994 -17.116 1.00 63.53 73 THR A N 1
ATOM 587 C CA . THR A 1 73 ? 21.477 2.724 -16.437 1.00 63.53 73 THR A CA 1
ATOM 588 C C . THR A 1 73 ? 21.104 3.755 -15.365 1.00 63.53 73 THR A C 1
ATOM 590 O O . THR A 1 73 ? 20.000 3.668 -14.829 1.00 63.53 73 THR A O 1
ATOM 593 N N . SER A 1 74 ? 21.971 4.723 -15.019 1.00 67.94 74 SER A N 1
ATOM 594 C CA . SER A 1 74 ? 21.675 5.686 -13.941 1.00 67.94 74 SER A CA 1
ATOM 595 C C . SER A 1 74 ? 20.475 6.561 -14.267 1.00 67.94 74 SER A C 1
ATOM 597 O O . SER A 1 74 ? 19.701 6.879 -13.371 1.00 67.94 74 SER A O 1
ATOM 599 N N . ASP A 1 75 ? 20.284 6.869 -15.546 1.00 64.50 75 ASP A N 1
ATOM 600 C CA . ASP A 1 75 ? 19.183 7.711 -16.016 1.00 64.50 75 ASP A CA 1
ATOM 601 C C . ASP A 1 75 ? 17.840 6.962 -15.986 1.00 64.50 75 ASP A C 1
ATOM 603 O O . ASP A 1 75 ? 16.791 7.583 -15.844 1.00 64.50 75 ASP A O 1
ATOM 607 N N . ILE A 1 76 ? 17.875 5.623 -16.048 1.00 68.31 76 ILE A N 1
ATOM 608 C CA . ILE A 1 76 ? 16.693 4.763 -15.884 1.00 68.31 76 ILE A CA 1
ATOM 609 C C . ILE A 1 76 ? 16.348 4.634 -14.396 1.00 68.31 76 ILE A C 1
ATOM 611 O O . ILE A 1 76 ? 15.192 4.763 -14.022 1.00 68.31 76 ILE A O 1
ATOM 615 N N . CYS A 1 77 ? 17.337 4.394 -13.529 1.00 66.69 77 CYS A N 1
ATOM 616 C CA . CYS A 1 77 ? 17.089 4.129 -12.107 1.00 66.69 77 CYS A CA 1
ATOM 617 C C . CYS A 1 77 ? 16.809 5.403 -11.285 1.00 66.69 77 CYS A C 1
ATOM 619 O O . CYS A 1 77 ? 16.097 5.342 -10.284 1.00 66.69 77 CYS A O 1
ATOM 621 N N . CYS A 1 78 ? 17.355 6.548 -11.702 1.00 63.66 78 CYS A N 1
ATOM 622 C CA . CYS A 1 78 ? 17.195 7.845 -11.044 1.00 63.66 78 CYS A CA 1
ATOM 623 C C . CYS A 1 78 ? 16.755 8.916 -12.064 1.00 63.66 78 CYS A C 1
ATOM 625 O O . CYS A 1 78 ? 17.519 9.838 -12.352 1.00 63.66 78 CYS A O 1
ATOM 627 N N . PRO A 1 79 ? 15.526 8.833 -12.606 1.00 60.59 79 PRO A N 1
ATOM 628 C CA . PRO A 1 79 ? 15.074 9.701 -13.697 1.00 60.59 79 PRO A CA 1
ATOM 629 C C . PRO A 1 79 ? 14.848 11.162 -13.276 1.00 60.59 79 PRO A C 1
ATOM 631 O O . PRO A 1 79 ? 14.682 12.028 -14.133 1.00 60.59 79 PRO A O 1
ATOM 634 N N . ASN A 1 80 ? 14.849 11.465 -11.971 1.00 61.06 80 ASN A N 1
ATOM 635 C CA . ASN A 1 80 ? 14.667 12.824 -11.465 1.00 61.06 80 ASN A CA 1
ATOM 636 C C . ASN A 1 80 ? 15.940 13.375 -10.788 1.00 61.06 80 ASN A C 1
ATOM 638 O O . ASN A 1 80 ? 16.065 13.320 -9.563 1.00 61.06 80 ASN A O 1
ATOM 642 N N . PRO A 1 81 ? 16.877 13.962 -11.554 1.00 52.06 81 PRO A N 1
ATOM 643 C CA . PRO A 1 81 ? 18.124 14.514 -11.018 1.00 52.06 81 PRO A CA 1
ATOM 644 C C . PRO A 1 81 ? 17.939 15.836 -10.248 1.00 52.06 81 PRO A C 1
ATOM 646 O O . PRO A 1 81 ? 18.902 16.371 -9.703 1.00 52.06 81 PRO A O 1
ATOM 649 N N . LYS A 1 82 ? 16.725 16.408 -10.227 1.00 50.34 82 LYS A N 1
ATOM 650 C CA . LYS A 1 82 ? 16.451 17.755 -9.692 1.00 50.34 82 LYS A CA 1
ATOM 651 C C . LYS A 1 82 ? 16.026 17.763 -8.223 1.00 50.34 82 LYS A C 1
ATOM 653 O O . LYS A 1 82 ? 15.977 18.833 -7.625 1.00 50.34 82 LYS A O 1
ATOM 658 N N . ILE A 1 83 ? 15.782 16.602 -7.617 1.00 47.31 83 ILE A N 1
ATOM 659 C CA . ILE A 1 83 ? 15.567 16.479 -6.171 1.00 47.31 83 ILE A CA 1
ATOM 660 C C . ILE A 1 83 ? 16.916 16.122 -5.534 1.00 47.31 83 ILE A C 1
ATOM 662 O O . ILE A 1 83 ? 17.109 15.040 -4.996 1.00 47.31 83 ILE A O 1
ATOM 666 N N . SER A 1 84 ? 17.874 17.046 -5.614 1.00 48.03 84 SER A N 1
ATOM 667 C CA . SER A 1 84 ? 18.947 17.127 -4.619 1.00 48.03 84 SER A CA 1
ATOM 668 C C . SER A 1 84 ? 18.502 18.172 -3.606 1.00 48.03 84 SER A C 1
ATOM 670 O O . SER A 1 84 ? 18.875 19.340 -3.740 1.00 48.03 84 SER A O 1
ATOM 672 N N . PRO A 1 85 ? 17.629 17.822 -2.644 1.00 53.16 85 PRO A N 1
ATOM 673 C CA . PRO A 1 85 ? 17.351 18.732 -1.557 1.00 53.16 85 PRO A CA 1
ATOM 674 C C . PRO A 1 85 ? 18.680 18.979 -0.842 1.00 53.16 85 PRO A C 1
ATOM 676 O O . PRO A 1 85 ? 19.483 18.057 -0.660 1.00 53.16 85 PRO A O 1
ATOM 679 N N . SER A 1 86 ? 18.921 20.224 -0.434 1.00 58.38 86 SER A N 1
ATOM 680 C CA . SER A 1 86 ? 19.920 20.532 0.591 1.00 58.38 86 SER A CA 1
ATOM 681 C C . SER A 1 86 ? 19.817 19.499 1.722 1.00 58.38 86 SER A C 1
ATOM 683 O O . SER A 1 86 ? 18.701 19.031 1.976 1.00 58.38 86 SER A O 1
ATOM 685 N N . PRO A 1 87 ? 20.923 19.135 2.402 1.00 67.69 87 PRO A N 1
ATOM 686 C CA . PRO A 1 87 ? 20.905 18.094 3.426 1.00 67.69 87 PRO A CA 1
ATOM 687 C C . PRO A 1 87 ? 19.687 18.264 4.346 1.00 67.69 87 PRO A C 1
ATOM 689 O O . PRO A 1 87 ? 19.550 19.333 4.953 1.00 67.69 87 PRO A O 1
ATOM 692 N N . PRO A 1 88 ? 18.761 17.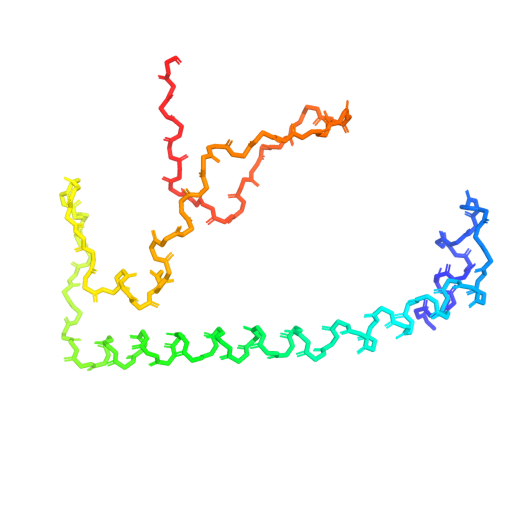286 4.398 1.00 64.50 88 PRO A N 1
ATOM 693 C CA . PRO A 1 88 ? 17.524 17.460 5.139 1.00 64.50 88 PRO A CA 1
ATOM 694 C C . PRO A 1 88 ? 17.856 17.633 6.621 1.00 64.50 88 PRO A C 1
ATOM 696 O O . PRO A 1 88 ? 18.509 16.784 7.228 1.00 64.50 88 PRO A O 1
ATOM 699 N N . GLN A 1 89 ? 17.416 18.745 7.207 1.00 67.56 89 GLN A N 1
ATOM 700 C CA . GLN A 1 89 ? 17.516 18.973 8.645 1.00 67.56 89 GLN A CA 1
ATOM 701 C C . GLN A 1 89 ? 16.361 18.223 9.312 1.00 67.56 89 GLN A C 1
ATOM 703 O O . GLN A 1 89 ? 15.209 18.649 9.243 1.00 67.56 89 GLN A O 1
ATOM 708 N N . ALA A 1 90 ? 16.647 17.064 9.905 1.00 72.12 90 ALA A N 1
ATOM 709 C CA . ALA A 1 90 ? 15.644 16.303 10.640 1.00 72.12 90 ALA A CA 1
ATOM 710 C C . ALA A 1 90 ? 15.284 17.031 11.947 1.00 72.12 90 ALA A C 1
ATOM 712 O O . ALA A 1 90 ? 16.154 17.323 12.762 1.00 72.12 90 ALA A O 1
ATOM 713 N N . SER A 1 91 ? 13.997 17.290 12.170 1.00 71.25 91 SER A N 1
ATOM 714 C CA . SER A 1 91 ? 13.462 17.982 13.354 1.00 71.25 91 SER A CA 1
ATOM 715 C C . SER A 1 91 ? 13.004 17.030 14.473 1.00 71.25 91 SER A C 1
ATOM 717 O O . SER A 1 91 ? 12.271 17.423 15.376 1.00 71.25 91 SER A O 1
ATOM 719 N N . THR A 1 92 ? 13.417 15.759 14.439 1.00 72.94 92 THR A N 1
ATOM 720 C CA . THR A 1 92 ? 12.972 14.733 15.394 1.00 72.94 92 THR A CA 1
ATOM 721 C C . THR A 1 92 ? 13.544 14.966 16.798 1.00 72.94 92 THR A C 1
ATOM 723 O O . THR A 1 92 ? 14.713 14.696 17.061 1.00 72.94 92 THR A O 1
ATOM 726 N N . THR A 1 93 ? 12.696 15.388 17.737 1.00 68.81 93 THR A N 1
ATOM 727 C CA . THR A 1 93 ? 13.085 15.750 19.114 1.00 68.81 93 THR A CA 1
ATOM 728 C C . THR A 1 93 ? 13.508 14.560 19.992 1.00 68.81 93 THR A C 1
ATOM 730 O O . THR A 1 93 ? 14.229 14.740 20.971 1.00 68.81 93 THR A O 1
ATOM 733 N N . ARG A 1 94 ? 13.090 13.325 19.674 1.00 55.47 94 ARG A N 1
ATOM 734 C CA . ARG A 1 94 ? 13.358 12.135 20.508 1.00 55.47 94 ARG A CA 1
ATOM 735 C C . ARG A 1 94 ? 13.654 10.896 19.657 1.00 55.47 94 ARG A C 1
ATOM 737 O O . ARG A 1 94 ? 12.795 10.043 19.478 1.00 55.47 94 ARG A O 1
ATOM 744 N N . SER A 1 95 ? 14.881 10.786 19.144 1.00 63.09 95 SER A N 1
ATOM 745 C CA . SER A 1 95 ? 15.392 9.538 18.553 1.00 63.09 95 SER A CA 1
ATOM 746 C C . SER A 1 95 ? 16.246 8.793 19.589 1.00 63.09 95 SER A C 1
ATOM 748 O O . SER A 1 95 ? 17.301 9.309 19.971 1.00 63.09 95 SER A O 1
ATOM 750 N N . PRO A 1 96 ? 15.865 7.580 20.038 1.00 61.66 96 PRO A N 1
ATOM 751 C CA . PRO A 1 96 ? 16.769 6.722 20.800 1.00 61.66 96 PRO A CA 1
ATOM 752 C C . PRO A 1 96 ? 18.067 6.528 19.999 1.00 61.66 96 PRO A C 1
ATOM 754 O O . PRO A 1 96 ? 18.025 6.334 18.780 1.00 61.66 96 PRO A O 1
ATOM 757 N N . ARG A 1 97 ? 19.240 6.623 20.643 1.00 62.25 97 ARG A N 1
ATOM 758 C CA . ARG A 1 97 ? 20.532 6.458 19.955 1.00 62.25 97 ARG A CA 1
ATOM 759 C C . ARG A 1 97 ? 20.703 5.011 19.482 1.00 62.25 97 ARG A C 1
ATOM 761 O O . ARG A 1 97 ? 21.258 4.197 20.209 1.00 62.25 97 ARG A O 1
ATOM 768 N N . ARG A 1 98 ? 20.253 4.728 18.255 1.00 53.31 98 ARG A N 1
ATOM 769 C CA . ARG A 1 98 ? 20.870 3.847 17.241 1.00 53.31 98 ARG A CA 1
ATOM 770 C C . ARG A 1 98 ? 19.978 3.762 15.984 1.00 53.31 98 ARG A C 1
ATOM 772 O O . ARG A 1 98 ? 19.315 2.751 15.776 1.00 53.31 98 ARG A O 1
ATOM 779 N N . PRO A 1 99 ? 20.017 4.737 15.062 1.00 58.94 99 PRO A N 1
ATOM 780 C CA . PRO A 1 99 ? 19.679 4.462 13.672 1.00 58.94 99 PRO A CA 1
ATOM 781 C C . PRO A 1 99 ? 20.923 3.848 13.011 1.00 58.94 99 PRO A C 1
ATOM 783 O O . PRO A 1 99 ? 21.662 4.507 12.288 1.00 58.94 99 PRO A O 1
ATOM 786 N N . ALA A 1 100 ? 21.236 2.596 13.349 1.00 55.22 100 ALA A N 1
ATOM 787 C CA . ALA A 1 100 ? 22.395 1.883 12.813 1.00 55.22 100 ALA A CA 1
ATOM 788 C C . ALA A 1 100 ? 21.937 0.616 12.091 1.00 55.22 100 ALA A C 1
ATOM 790 O O . ALA A 1 100 ? 21.993 -0.478 12.648 1.00 55.22 100 ALA A O 1
ATOM 791 N N . ARG A 1 101 ? 21.443 0.829 10.869 1.00 50.34 101 ARG A N 1
ATOM 792 C CA . ARG A 1 101 ? 21.476 -0.032 9.673 1.00 50.34 101 ARG A CA 1
ATOM 793 C C . ARG A 1 101 ? 20.469 0.566 8.695 1.00 50.34 101 ARG A C 1
ATOM 795 O O . ARG A 1 101 ? 19.269 0.342 8.782 1.00 50.34 101 ARG A O 1
ATOM 802 N N . ASN A 1 102 ? 20.970 1.384 7.787 1.00 49.25 102 ASN A N 1
ATOM 803 C CA . ASN A 1 102 ? 20.280 1.749 6.563 1.00 49.25 102 ASN A CA 1
ATOM 804 C C . ASN A 1 102 ? 20.221 0.499 5.672 1.00 49.25 102 ASN A C 1
ATOM 806 O O . ASN A 1 102 ? 21.117 0.250 4.875 1.00 49.25 102 ASN A O 1
ATOM 810 N N . TRP A 1 103 ? 19.156 -0.293 5.824 1.00 40.53 103 TRP A N 1
ATOM 811 C CA . TRP A 1 103 ? 18.895 -1.508 5.034 1.00 40.53 103 TRP A CA 1
ATOM 812 C C . TRP A 1 103 ? 18.933 -1.275 3.512 1.00 40.53 103 TRP A C 1
ATOM 814 O O . TRP A 1 103 ? 19.131 -2.212 2.750 1.00 40.53 103 TRP A O 1
ATOM 824 N N . TRP A 1 104 ? 18.782 -0.021 3.083 1.00 35.31 104 TRP A N 1
ATOM 825 C CA . TRP A 1 104 ? 18.734 0.399 1.685 1.00 35.31 104 TRP A CA 1
ATOM 826 C C . TRP A 1 104 ? 20.098 0.722 1.046 1.00 35.31 104 TRP A C 1
ATOM 828 O O . TRP A 1 104 ? 20.164 0.840 -0.172 1.00 35.31 104 TRP A O 1
ATOM 838 N N . CYS A 1 105 ? 21.191 0.841 1.815 1.00 34.84 105 CYS A N 1
ATOM 839 C CA . CYS A 1 105 ? 22.519 1.180 1.277 1.00 34.84 105 CYS A CA 1
ATOM 840 C C . CYS A 1 105 ? 23.607 0.223 1.794 1.00 34.84 105 CYS A C 1
ATOM 842 O O . CYS A 1 105 ? 24.332 0.575 2.725 1.00 34.84 105 CYS A O 1
ATOM 844 N N . PRO A 1 106 ? 23.805 -0.956 1.176 1.00 41.66 106 PRO A N 1
ATOM 845 C CA . PRO A 1 106 ? 24.897 -1.854 1.558 1.00 41.66 106 PRO A CA 1
ATOM 846 C C . PRO A 1 106 ? 26.307 -1.293 1.264 1.00 41.66 106 PRO A C 1
ATOM 848 O O . PRO A 1 106 ? 27.281 -1.817 1.792 1.00 41.66 106 PRO A O 1
ATOM 851 N N . TYR A 1 107 ? 26.431 -0.207 0.483 1.00 38.72 107 TYR A N 1
ATOM 852 C CA . TYR A 1 107 ? 27.715 0.390 0.071 1.00 38.72 107 TYR A CA 1
ATOM 853 C C . TYR A 1 107 ? 27.937 1.840 0.529 1.00 38.72 107 TYR A C 1
ATOM 855 O O . TYR A 1 107 ? 28.773 2.542 -0.035 1.00 38.72 107 TYR A O 1
ATOM 863 N N . SER A 1 108 ? 27.244 2.328 1.565 1.00 43.25 108 SER A N 1
ATOM 864 C CA . SER A 1 108 ? 27.690 3.569 2.213 1.00 43.25 108 SER A CA 1
ATOM 865 C C . SER A 1 108 ? 28.810 3.241 3.203 1.00 43.25 108 SER A C 1
ATOM 867 O O . SER A 1 108 ? 28.577 3.121 4.408 1.00 43.25 108 SER A O 1
ATOM 869 N N . THR A 1 109 ? 30.042 3.070 2.719 1.00 38.06 109 THR A N 1
ATOM 870 C CA . THR A 1 109 ? 31.209 3.163 3.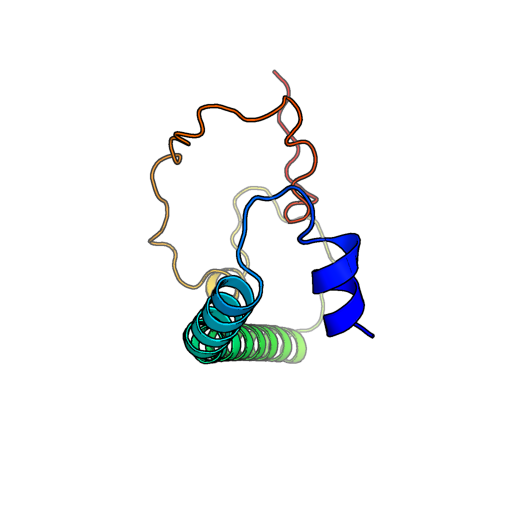600 1.00 38.06 109 THR A CA 1
ATOM 871 C C . THR A 1 109 ? 31.257 4.579 4.148 1.00 38.06 109 THR A C 1
ATOM 873 O O . THR A 1 109 ? 31.628 5.529 3.463 1.00 38.06 109 THR A O 1
ATOM 876 N N . ARG A 1 110 ? 30.849 4.704 5.409 1.00 37.84 110 ARG A N 1
ATOM 877 C CA . ARG A 1 110 ? 31.174 5.825 6.279 1.00 37.84 110 ARG A CA 1
ATOM 878 C C . ARG A 1 110 ? 32.684 6.047 6.189 1.00 37.84 110 ARG A C 1
ATOM 880 O O . ARG A 1 110 ? 33.450 5.233 6.699 1.00 37.84 110 ARG A O 1
ATOM 887 N N . ALA A 1 111 ? 33.104 7.122 5.528 1.00 38.25 111 ALA A N 1
ATOM 888 C CA . ALA A 1 111 ? 34.446 7.648 5.698 1.00 38.25 111 ALA A CA 1
ATOM 889 C C . ALA A 1 111 ? 34.562 8.070 7.169 1.00 38.25 111 ALA A C 1
ATOM 891 O O . ALA A 1 111 ? 34.007 9.083 7.586 1.00 38.25 111 ALA A O 1
ATOM 892 N N . LEU A 1 112 ? 35.182 7.211 7.975 1.00 37.56 112 LEU A N 1
ATOM 893 C CA . LEU A 1 112 ? 35.616 7.541 9.322 1.00 37.56 112 LEU A CA 1
ATOM 894 C C . LEU A 1 112 ? 36.796 8.509 9.194 1.00 37.56 112 LEU A C 1
ATOM 896 O O . LEU A 1 112 ? 37.884 8.100 8.789 1.00 37.56 112 LEU A O 1
ATOM 900 N N . ARG A 1 113 ? 36.567 9.774 9.534 1.00 30.67 113 ARG A N 1
ATOM 901 C CA . ARG A 1 113 ? 37.533 10.623 10.233 1.00 30.67 113 ARG A CA 1
ATOM 902 C C . ARG A 1 113 ? 36.785 11.403 11.299 1.00 30.67 113 ARG A C 1
ATOM 904 O O . ARG A 1 113 ? 35.640 11.814 11.006 1.00 30.67 113 ARG A O 1
#

Sequence (113 aa):
MLYDFVNNEALPGTDLDPDSFWAGVDKVVTDLTPQNQELLKIRDELQAQIDKWHRHRVIEPWTPRPTGSSSPTSDICCPNPKISPSPPQASTTRSPRRPARNWWCPYSTRALR

Foldseek 3Di:
DVLCCCVPPPPPPPPDDSVVVVVVVVVVCVVCVVVVVVVVVLVVVLVVVVVVVPVVDDDDPDDDDPPPDDDPSCCSVCVDPPPPPDPDDDPDPDDDPDPDDPVPCPPPPDPDD

Secondary structure (DSSP, 8-state):
-HHHHIIIIISTTTT--HHHHHHHHHHHHHHHHHHHHHHHHHHHHHHHHHHHHHHTS------PPPTTPPPTTHHHH---TT---S------S---S-----TT-TT------

Organism: Mycobacterium kansasii (NCBI:txid1768)

pLDDT: mean 72.22, std 17.13, range [30.67, 93.62]

InterPro domains:
  IPR006253 Malate synthase G [PTHR42739] (2-60)
  IPR011076 Malate synthase superfamily [SSF51645] (2-61)
  IPR046363 Malate synthase, N-terminal and TIM-barrel domains [G3DSA:3.20.20.360] (1-68)
  IPR048356 Malate synthase, N-terminal domain [PF20656] (2-61)

Radius of gyration: 22.19 Å; chains: 1; bounding box: 52×35×53 Å